Protein AF-A0A094HJJ8-F1 (afdb_monomer_lite)

Radius of gyration: 11.82 Å; chains: 1; bounding box: 24×22×38 Å

Secondary structure (DSSP, 8-state):
-EEEEE-SSPPPHHHHHHHHHHHHHTT--PEEEEE-SSEEEEE---SSTHHHHHHHHHHHHHTTS-SEEEEE------

Structure (mmCIF, N/CA/C/O backbone):
data_AF-A0A094HJJ8-F1
#
_entry.id   AF-A0A094HJJ8-F1
#
loop_
_atom_site.group_PDB
_atom_site.id
_atom_site.type_symbol
_atom_site.label_atom_id
_atom_site.label_alt_id
_atom_site.label_comp_id
_atom_site.label_asym_id
_atom_site.label_entity_id
_atom_site.label_seq_id
_atom_site.pdbx_PDB_ins_code
_atom_site.Cartn_x
_atom_site.Cartn_y
_atom_site.Cartn_z
_atom_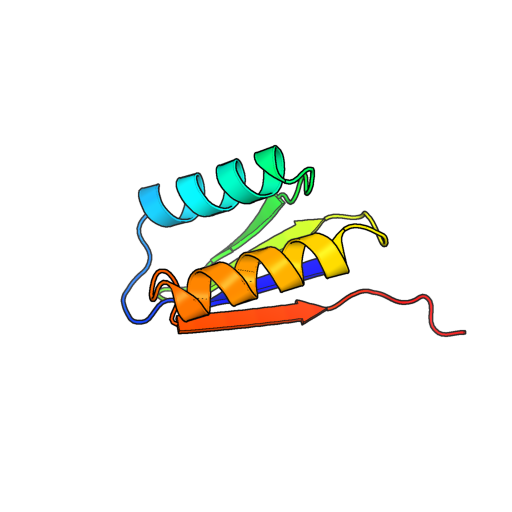site.occupancy
_atom_sit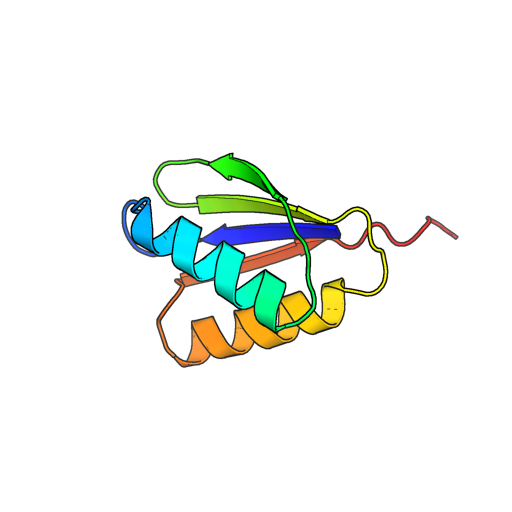e.B_iso_or_equiv
_atom_site.auth_seq_id
_atom_site.auth_comp_id
_atom_site.auth_asym_id
_atom_site.auth_atom_id
_atom_site.pdbx_PDB_model_num
ATOM 1 N N . MET A 1 1 ? 8.667 6.189 -9.124 1.00 89.75 1 MET A N 1
ATOM 2 C CA . MET A 1 1 ? 7.344 5.649 -8.751 1.00 89.75 1 MET A CA 1
ATOM 3 C C . MET A 1 1 ? 6.797 6.405 -7.546 1.00 89.75 1 MET A C 1
ATOM 5 O O . MET A 1 1 ? 7.542 6.644 -6.604 1.00 89.75 1 MET A O 1
ATOM 9 N N . GLN A 1 2 ? 5.499 6.706 -7.548 1.00 93.19 2 GLN A N 1
ATOM 10 C CA . GLN A 1 2 ? 4.727 7.064 -6.357 1.00 93.19 2 GLN A CA 1
ATOM 11 C C . GLN A 1 2 ? 3.672 5.977 -6.096 1.00 93.19 2 GLN A C 1
ATOM 13 O O . GLN A 1 2 ? 2.926 5.612 -7.004 1.00 93.19 2 GLN A O 1
ATOM 18 N N . LEU A 1 3 ? 3.619 5.451 -4.875 1.00 95.12 3 LEU A N 1
ATOM 19 C CA . LEU A 1 3 ? 2.668 4.431 -4.436 1.00 95.12 3 LEU A CA 1
ATOM 20 C C . LEU A 1 3 ? 1.836 4.992 -3.287 1.00 95.12 3 LEU A C 1
ATOM 22 O O . LEU A 1 3 ? 2.385 5.333 -2.247 1.00 95.12 3 LEU A O 1
ATOM 26 N N . THR A 1 4 ? 0.519 5.035 -3.443 1.00 97.25 4 THR A N 1
ATOM 27 C CA . THR A 1 4 ? -0.406 5.363 -2.355 1.00 97.25 4 THR A CA 1
ATOM 28 C C . THR A 1 4 ? -1.189 4.116 -1.975 1.00 97.25 4 THR A C 1
ATOM 30 O O . THR A 1 4 ? -1.778 3.475 -2.842 1.00 97.25 4 THR A O 1
ATOM 33 N N . ILE A 1 5 ? -1.204 3.781 -0.688 1.00 97.56 5 ILE A N 1
ATOM 34 C CA . ILE A 1 5 ? -1.954 2.656 -0.121 1.00 97.56 5 ILE A CA 1
ATOM 35 C C . ILE A 1 5 ? -3.037 3.215 0.794 1.00 97.56 5 ILE A C 1
ATOM 37 O O . ILE A 1 5 ? -2.766 4.093 1.613 1.00 97.56 5 ILE A O 1
ATOM 41 N N . THR A 1 6 ? -4.250 2.687 0.658 1.00 98.12 6 THR A N 1
ATOM 42 C CA . THR A 1 6 ? -5.431 3.080 1.427 1.00 98.12 6 THR A CA 1
ATOM 43 C C . THR A 1 6 ? -5.901 1.916 2.290 1.00 98.12 6 THR A C 1
ATOM 45 O O . THR A 1 6 ? -5.994 0.778 1.827 1.00 98.12 6 THR A O 1
ATOM 48 N N . PHE A 1 7 ? -6.229 2.216 3.541 1.00 97.38 7 PHE A N 1
ATOM 49 C CA . PHE A 1 7 ? -6.762 1.285 4.527 1.00 97.38 7 PHE A CA 1
ATOM 50 C C . PHE A 1 7 ? -8.231 1.611 4.810 1.00 97.38 7 PHE A C 1
ATOM 52 O O . PHE A 1 7 ? -8.681 2.736 4.597 1.00 97.38 7 PHE A O 1
ATOM 59 N N . GLU A 1 8 ? -8.988 0.615 5.270 1.00 95.62 8 GLU A N 1
ATOM 60 C CA . GLU A 1 8 ? -10.413 0.780 5.592 1.00 95.62 8 GLU A CA 1
ATOM 61 C C . GLU A 1 8 ? -10.625 1.648 6.844 1.00 95.62 8 GLU A C 1
ATOM 63 O O . GLU A 1 8 ? -11.601 2.390 6.943 1.00 95.62 8 GLU A O 1
ATOM 68 N N . THR A 1 9 ? -9.683 1.585 7.785 1.00 94.75 9 THR A N 1
ATOM 69 C CA . THR A 1 9 ? -9.699 2.328 9.049 1.00 94.75 9 THR A CA 1
ATOM 70 C C . THR A 1 9 ? -8.472 3.223 9.178 1.00 94.75 9 THR A C 1
ATOM 72 O O . THR A 1 9 ? -7.561 3.177 8.348 1.00 94.75 9 THR A O 1
ATOM 75 N N . SER A 1 10 ? -8.432 4.026 10.243 1.00 96.19 10 SER A N 1
ATOM 76 C CA . SER A 1 10 ? -7.277 4.861 10.563 1.00 96.19 10 SER A CA 1
ATOM 77 C C . SER A 1 10 ? -5.997 4.013 10.656 1.00 96.19 10 SER A C 1
ATOM 79 O O . SER A 1 10 ? -5.991 2.957 11.293 1.00 96.19 10 SER A O 1
ATOM 81 N N . ILE A 1 11 ? -4.936 4.468 9.990 1.00 95.19 11 ILE A N 1
ATOM 82 C CA . ILE A 1 11 ? -3.660 3.762 9.850 1.00 95.19 11 ILE A CA 1
ATOM 83 C C . ILE A 1 11 ? -2.872 3.803 11.156 1.00 95.19 11 ILE A C 1
ATOM 85 O O . ILE A 1 11 ? -2.748 4.856 11.785 1.00 95.19 11 ILE A O 1
ATOM 89 N N . THR A 1 12 ? -2.256 2.676 11.513 1.00 95.38 12 THR A N 1
ATOM 90 C CA . THR A 1 12 ? -1.302 2.580 12.625 1.00 95.38 12 THR A CA 1
ATOM 91 C C . THR A 1 12 ? 0.155 2.638 12.155 1.00 95.38 12 THR A C 1
ATOM 93 O O . THR A 1 12 ? 0.480 2.290 11.019 1.00 95.38 12 THR A O 1
ATOM 96 N N . ASP A 1 13 ? 1.067 3.029 13.047 1.00 95.31 13 ASP A N 1
ATOM 97 C CA . ASP A 1 13 ? 2.511 3.000 12.764 1.00 95.31 13 ASP A CA 1
ATOM 98 C C . ASP A 1 13 ? 3.019 1.586 12.440 1.00 95.31 13 ASP A C 1
ATOM 100 O O . ASP A 1 13 ? 3.888 1.422 11.580 1.00 95.31 13 ASP A O 1
ATOM 104 N N . ASP A 1 14 ? 2.429 0.559 13.058 1.00 96.06 14 ASP A N 1
ATOM 105 C CA . ASP A 1 14 ? 2.741 -0.845 12.774 1.00 96.06 14 ASP A CA 1
ATOM 106 C C . ASP A 1 14 ? 2.367 -1.223 11.336 1.00 96.06 14 ASP A C 1
ATOM 108 O O . ASP A 1 14 ? 3.136 -1.896 10.652 1.00 96.06 14 ASP A O 1
ATOM 112 N N . GLN A 1 15 ? 1.215 -0.754 10.840 1.00 96.12 15 GLN A N 1
ATOM 113 C CA . GLN A 1 15 ? 0.810 -0.983 9.452 1.00 96.12 15 GLN A CA 1
ATOM 114 C C . GLN A 1 15 ? 1.769 -0.307 8.472 1.00 96.12 15 GLN A C 1
ATOM 116 O O . GLN A 1 15 ? 2.134 -0.908 7.464 1.00 96.12 15 GLN A O 1
ATOM 121 N N . VAL A 1 16 ? 2.216 0.916 8.764 1.00 95.50 16 VAL A N 1
ATOM 122 C CA . VAL A 1 16 ? 3.171 1.617 7.893 1.00 95.50 16 VAL A CA 1
ATOM 123 C C . VAL A 1 16 ? 4.541 0.949 7.908 1.00 95.50 16 VAL A C 1
ATOM 125 O O . VAL A 1 16 ? 5.152 0.786 6.851 1.00 95.50 16 VAL A O 1
ATOM 128 N N . THR A 1 17 ? 4.994 0.505 9.080 1.00 96.06 17 THR A N 1
ATOM 129 C CA . THR A 1 17 ? 6.238 -0.259 9.224 1.00 96.06 17 THR A CA 1
ATOM 130 C C . THR A 1 17 ? 6.166 -1.556 8.422 1.00 96.06 17 THR A C 1
ATOM 132 O O . THR A 1 17 ? 7.042 -1.804 7.596 1.00 96.06 17 THR A O 1
ATOM 135 N N . TRP A 1 18 ? 5.075 -2.316 8.562 1.00 96.56 18 TRP A N 1
ATOM 136 C CA . TRP A 1 18 ? 4.841 -3.541 7.796 1.00 96.56 18 TRP A CA 1
ATOM 137 C C . TRP A 1 18 ? 4.864 -3.300 6.282 1.00 96.56 18 TRP A C 1
ATOM 139 O O . TRP A 1 18 ? 5.501 -4.062 5.551 1.00 96.56 18 TRP A O 1
ATOM 149 N N . VAL A 1 19 ? 4.200 -2.244 5.797 1.00 96.38 19 VAL A N 1
ATOM 150 C CA . VAL A 1 19 ? 4.224 -1.896 4.369 1.00 96.38 19 VAL A CA 1
ATOM 151 C C . VAL A 1 19 ? 5.653 -1.612 3.913 1.00 96.38 19 VAL A C 1
ATOM 153 O O . VAL A 1 19 ? 6.089 -2.154 2.898 1.00 96.38 19 VAL A O 1
ATOM 156 N N . LYS A 1 20 ? 6.392 -0.785 4.661 1.00 95.06 20 LYS A N 1
ATOM 157 C CA . LYS A 1 20 ? 7.760 -0.390 4.311 1.00 95.06 20 LYS A CA 1
ATOM 158 C C . LYS A 1 20 ? 8.709 -1.589 4.268 1.00 95.06 20 LYS A C 1
ATOM 160 O O . LYS A 1 20 ? 9.468 -1.726 3.312 1.00 95.06 20 LYS A O 1
ATOM 165 N N . GLU A 1 21 ? 8.647 -2.462 5.270 1.00 95.69 21 GLU A N 1
ATOM 166 C CA . GLU A 1 21 ? 9.447 -3.690 5.322 1.00 95.69 21 GLU A CA 1
ATOM 167 C C . GLU A 1 21 ? 9.086 -4.636 4.178 1.00 95.69 21 GLU A C 1
ATOM 169 O O . GLU A 1 21 ? 9.970 -5.095 3.461 1.00 95.69 21 GLU A O 1
ATOM 174 N N . SER A 1 22 ? 7.792 -4.845 3.926 1.00 96.25 22 SER A N 1
ATOM 175 C CA . SER A 1 22 ? 7.342 -5.740 2.857 1.00 96.25 22 SER A CA 1
ATOM 176 C C . SER A 1 22 ? 7.736 -5.234 1.463 1.00 96.25 22 SER A C 1
ATOM 178 O O . SER A 1 22 ? 8.071 -6.030 0.586 1.00 96.25 22 SER A O 1
ATOM 180 N N . LEU A 1 23 ? 7.719 -3.914 1.241 1.00 94.88 23 LEU A N 1
ATOM 181 C CA . LEU A 1 23 ? 8.229 -3.306 0.009 1.00 94.88 23 LEU A CA 1
ATOM 182 C C . LEU A 1 23 ? 9.740 -3.535 -0.128 1.00 94.88 23 LEU A C 1
ATOM 184 O O . LEU A 1 23 ? 10.195 -3.971 -1.186 1.00 94.88 23 LEU A O 1
ATOM 188 N N . ALA A 1 24 ? 10.511 -3.313 0.940 1.00 93.69 24 ALA A N 1
ATOM 189 C CA . ALA A 1 24 ? 11.956 -3.524 0.933 1.00 93.69 24 ALA A CA 1
ATOM 190 C C . ALA A 1 24 ? 12.334 -4.996 0.682 1.00 93.69 24 ALA A C 1
ATOM 192 O O . ALA A 1 24 ? 13.224 -5.265 -0.127 1.00 93.69 24 ALA A O 1
ATOM 193 N N . GLU A 1 25 ? 11.631 -5.947 1.304 1.00 95.25 25 GLU A N 1
ATOM 194 C CA . GLU A 1 25 ? 11.802 -7.390 1.073 1.00 95.25 25 GLU A CA 1
ATOM 195 C C . GLU A 1 25 ? 11.522 -7.787 -0.382 1.00 95.25 25 GLU A C 1
ATOM 197 O O . GLU A 1 25 ? 12.200 -8.653 -0.936 1.00 95.25 25 GLU A O 1
ATOM 202 N N . ALA A 1 26 ? 10.564 -7.119 -1.030 1.00 93.12 26 ALA A N 1
ATOM 203 C CA . ALA A 1 26 ? 10.259 -7.304 -2.445 1.00 93.12 26 ALA A CA 1
ATOM 204 C C . ALA A 1 26 ? 11.245 -6.584 -3.390 1.00 93.12 26 ALA A C 1
ATOM 206 O O . ALA A 1 26 ? 11.092 -6.658 -4.609 1.00 93.12 26 ALA A O 1
ATOM 207 N N . GLY A 1 27 ? 12.259 -5.888 -2.862 1.00 92.31 27 GLY A N 1
ATOM 208 C CA . GLY A 1 27 ? 13.230 -5.132 -3.656 1.00 92.31 27 GLY A CA 1
ATOM 209 C C . GLY A 1 27 ? 12.732 -3.758 -4.114 1.00 92.31 27 GLY A C 1
ATOM 210 O O . GLY A 1 27 ? 13.248 -3.216 -5.090 1.00 92.31 27 GLY A O 1
ATOM 211 N N . VAL A 1 28 ? 11.738 -3.192 -3.424 1.00 92.50 28 VAL A N 1
ATOM 212 C CA . VAL A 1 28 ? 11.188 -1.850 -3.655 1.00 92.50 28 VAL A CA 1
ATOM 213 C C . VAL A 1 28 ? 11.594 -0.948 -2.478 1.00 92.50 28 VAL A C 1
ATOM 215 O O . VAL A 1 28 ? 10.880 -0.888 -1.477 1.00 92.50 28 VAL A O 1
ATOM 218 N N . PRO A 1 29 ? 12.746 -0.254 -2.538 1.00 89.88 29 PRO A N 1
ATOM 219 C CA . PRO A 1 29 ? 13.252 0.568 -1.438 1.00 89.88 29 PRO A CA 1
ATOM 220 C C . PRO A 1 29 ? 12.527 1.925 -1.367 1.00 89.88 29 PRO A C 1
ATOM 222 O O . PRO A 1 29 ? 13.150 2.980 -1.460 1.00 89.88 29 PRO A O 1
ATOM 225 N N . ALA A 1 30 ? 11.198 1.904 -1.245 1.00 91.31 30 ALA A N 1
ATOM 226 C CA . ALA A 1 30 ? 10.386 3.111 -1.214 1.00 91.31 30 ALA A CA 1
ATOM 227 C C . ALA A 1 30 ? 10.431 3.797 0.162 1.00 91.31 30 ALA A C 1
ATOM 229 O O . ALA A 1 30 ? 10.394 3.150 1.213 1.00 91.31 30 ALA A O 1
ATOM 230 N N . GLU A 1 31 ? 10.464 5.125 0.161 1.00 93.50 31 GLU A N 1
ATOM 231 C CA . GLU A 1 31 ? 10.442 5.951 1.367 1.00 93.50 31 GLU A CA 1
ATOM 232 C C . GLU A 1 31 ? 9.063 6.573 1.577 1.00 93.50 31 GLU A C 1
ATOM 234 O O . GLU A 1 31 ? 8.401 6.970 0.620 1.00 93.50 31 GLU A O 1
ATOM 239 N N . GLU A 1 32 ? 8.617 6.663 2.833 1.00 95.31 32 GLU A N 1
ATOM 240 C CA . GLU A 1 32 ? 7.369 7.350 3.177 1.00 95.31 32 GLU A CA 1
ATOM 241 C C . GLU A 1 32 ? 7.509 8.846 2.861 1.00 95.31 32 GLU A C 1
ATOM 243 O O . GLU A 1 32 ? 8.402 9.519 3.371 1.00 95.31 32 GLU A O 1
ATOM 248 N N . GLN A 1 33 ? 6.612 9.367 2.026 1.00 95.50 33 GLN A N 1
ATOM 249 C CA . GLN A 1 33 ? 6.562 10.777 1.647 1.00 95.50 33 GLN A CA 1
ATOM 250 C C . GLN A 1 33 ? 5.515 11.538 2.460 1.00 95.50 33 GLN A C 1
ATOM 252 O O . GLN A 1 33 ? 5.743 12.672 2.879 1.00 95.50 33 GLN A O 1
ATOM 257 N N . SER A 1 34 ? 4.325 10.957 2.611 1.00 96.06 34 SER A N 1
ATOM 258 C CA . SER A 1 34 ? 3.218 11.599 3.316 1.00 96.06 34 SER A CA 1
ATOM 259 C C . SER A 1 34 ? 2.204 10.583 3.819 1.00 96.06 34 SER A C 1
ATOM 261 O O . SER A 1 34 ? 2.114 9.461 3.317 1.00 96.06 34 SER A O 1
ATOM 263 N N . ARG A 1 35 ? 1.411 11.008 4.801 1.00 95.81 35 ARG A N 1
ATOM 264 C CA . ARG A 1 35 ? 0.391 10.189 5.444 1.00 95.81 35 ARG A CA 1
ATOM 265 C C . ARG A 1 35 ? -0.852 11.020 5.738 1.00 95.81 35 ARG A C 1
ATOM 267 O O . ARG A 1 35 ? -0.753 12.189 6.109 1.00 95.81 35 ARG A O 1
ATOM 274 N N . THR A 1 36 ? -2.014 10.406 5.577 1.00 96.38 36 THR A N 1
ATOM 275 C CA . THR A 1 36 ? -3.316 10.893 6.040 1.00 96.38 36 THR A CA 1
ATOM 276 C C . THR A 1 36 ? -3.877 9.919 7.076 1.00 96.38 36 THR A C 1
ATOM 278 O O . THR A 1 36 ? -3.233 8.933 7.419 1.00 96.38 36 THR A O 1
ATOM 281 N N . GLU A 1 37 ? -5.084 10.169 7.583 1.00 96.94 37 GLU A N 1
ATOM 282 C CA . GLU A 1 37 ? -5.707 9.258 8.545 1.00 96.94 37 GLU A CA 1
ATOM 283 C C . GLU A 1 37 ? -5.822 7.823 8.008 1.00 96.94 37 GLU A C 1
ATOM 285 O O . GLU A 1 37 ? -5.540 6.885 8.741 1.00 96.94 37 GLU A O 1
ATOM 290 N N . THR A 1 38 ? -6.184 7.643 6.736 1.00 97.75 38 THR A N 1
ATOM 291 C CA . THR A 1 38 ? -6.481 6.324 6.145 1.00 97.75 38 THR A CA 1
ATOM 292 C C . THR A 1 38 ? -5.586 5.965 4.961 1.00 97.75 38 THR A C 1
ATOM 294 O O . THR A 1 38 ? -5.793 4.935 4.321 1.00 97.75 38 THR A O 1
ATOM 297 N N . SER A 1 39 ? -4.610 6.802 4.597 1.00 97.38 39 SER A N 1
ATOM 298 C CA . SER A 1 39 ? -3.699 6.514 3.479 1.00 97.38 39 SER A CA 1
ATOM 299 C C . SER A 1 39 ? -2.249 6.887 3.773 1.00 97.38 39 SER A C 1
ATOM 301 O O . SER A 1 39 ? -1.964 7.828 4.507 1.00 97.38 39 SER A O 1
ATOM 303 N N . VAL A 1 40 ? -1.321 6.165 3.156 1.00 97.75 40 VAL A N 1
ATOM 304 C CA . VAL A 1 40 ? 0.119 6.445 3.203 1.00 97.75 40 VAL A CA 1
ATOM 305 C C . VAL A 1 40 ? 0.673 6.450 1.783 1.00 97.75 40 VAL A C 1
ATOM 307 O O . VAL A 1 40 ? 0.285 5.630 0.951 1.00 97.75 40 VAL A O 1
ATOM 310 N N . THR A 1 41 ? 1.547 7.408 1.492 1.00 96.81 41 THR A N 1
ATOM 311 C CA . THR A 1 41 ? 2.194 7.563 0.189 1.00 96.81 41 THR A CA 1
ATOM 312 C C . THR A 1 41 ? 3.690 7.349 0.323 1.00 96.81 41 THR A C 1
ATOM 314 O O . THR A 1 41 ? 4.336 7.976 1.163 1.00 96.81 41 THR A O 1
ATOM 317 N N . PHE A 1 42 ? 4.231 6.504 -0.547 1.00 95.25 42 PHE A N 1
ATOM 318 C CA . PHE A 1 42 ? 5.644 6.197 -0.673 1.00 95.25 42 PHE A CA 1
ATOM 319 C C . PHE A 1 42 ? 6.187 6.653 -2.029 1.00 95.25 42 PHE A C 1
ATOM 321 O O . PHE A 1 42 ? 5.488 6.581 -3.043 1.00 95.25 42 PHE A O 1
ATOM 328 N N . ILE A 1 43 ? 7.451 7.068 -2.056 1.00 93.19 43 ILE A N 1
ATOM 329 C CA . ILE A 1 43 ? 8.202 7.358 -3.279 1.00 93.19 43 ILE A CA 1
ATOM 330 C C . ILE A 1 43 ? 9.366 6.385 -3.397 1.00 93.19 43 ILE A C 1
ATOM 332 O O . ILE A 1 43 ? 10.113 6.170 -2.450 1.00 93.19 43 ILE A O 1
ATOM 336 N N . ASP A 1 44 ? 9.563 5.867 -4.601 1.00 88.81 44 ASP A N 1
ATOM 337 C CA . ASP A 1 44 ? 10.800 5.211 -5.012 1.00 88.81 44 ASP A CA 1
ATOM 338 C C . ASP A 1 44 ? 11.301 5.905 -6.290 1.00 88.81 44 ASP A C 1
ATOM 340 O O . ASP A 1 44 ? 10.552 5.951 -7.268 1.00 88.81 44 ASP A O 1
ATOM 344 N N . PRO A 1 45 ? 12.522 6.466 -6.338 1.00 81.44 45 PRO A N 1
ATOM 345 C CA . PRO A 1 45 ? 13.056 7.084 -7.554 1.00 81.44 45 PRO A CA 1
ATOM 346 C C . PRO A 1 45 ? 13.282 6.080 -8.700 1.00 81.44 45 PRO A C 1
ATOM 348 O O . PRO A 1 45 ? 13.469 6.493 -9.844 1.00 81.44 45 PRO A O 1
ATOM 351 N N . SER A 1 46 ? 13.242 4.772 -8.431 1.00 77.19 46 SER A N 1
ATOM 352 C CA . SER A 1 46 ? 13.313 3.738 -9.458 1.00 77.19 46 SER A CA 1
ATOM 353 C C . SER A 1 46 ? 12.087 3.756 -10.381 1.00 77.19 46 SER A C 1
ATOM 355 O O . SER A 1 46 ? 10.933 3.935 -9.971 1.00 77.19 46 SER A O 1
ATOM 357 N N . THR A 1 47 ? 12.342 3.548 -11.672 1.00 67.06 47 THR A N 1
ATOM 358 C CA . THR A 1 47 ? 11.315 3.412 -12.716 1.00 67.06 47 THR A CA 1
ATOM 359 C C . THR A 1 47 ? 10.942 1.956 -12.987 1.00 67.06 47 THR A C 1
ATOM 361 O O . THR A 1 47 ? 10.011 1.703 -13.744 1.00 67.06 47 THR A O 1
ATOM 364 N N . VAL A 1 48 ? 11.638 0.990 -12.377 1.00 72.38 48 VAL A N 1
ATOM 365 C CA . VAL A 1 48 ? 11.485 -0.448 -12.673 1.00 72.38 48 VAL A CA 1
ATOM 366 C C . VAL A 1 48 ? 10.622 -1.164 -11.627 1.00 72.38 48 VAL A C 1
A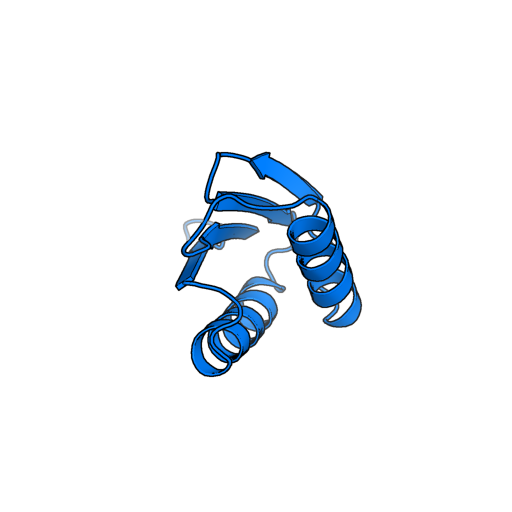TOM 368 O O . VAL A 1 48 ? 10.031 -2.203 -11.901 1.00 72.38 48 VAL A O 1
ATOM 371 N N . THR A 1 49 ? 10.486 -0.590 -10.433 1.00 82.00 49 THR A N 1
ATOM 372 C CA . THR A 1 49 ? 9.860 -1.233 -9.266 1.00 82.00 49 THR A CA 1
ATOM 373 C C . THR A 1 49 ? 8.333 -1.128 -9.227 1.00 82.00 49 THR A C 1
ATOM 375 O O . THR A 1 49 ? 7.698 -1.791 -8.410 1.00 82.00 49 THR A O 1
ATOM 378 N N . TYR A 1 50 ? 7.711 -0.364 -10.136 1.00 86.00 50 TYR A N 1
ATOM 379 C CA . TYR A 1 50 ? 6.260 -0.132 -10.120 1.00 86.00 50 TYR A CA 1
ATOM 380 C C . TYR A 1 50 ? 5.422 -1.388 -10.378 1.00 86.00 50 TYR A C 1
ATOM 382 O O . TYR A 1 50 ? 4.340 -1.516 -9.807 1.00 86.00 50 TYR A O 1
ATOM 390 N N . GLN A 1 51 ? 5.912 -2.320 -11.203 1.00 89.75 51 GLN A N 1
ATOM 391 C CA . GLN A 1 51 ? 5.220 -3.591 -11.446 1.00 89.75 51 GLN A CA 1
ATOM 392 C C . GLN A 1 51 ? 5.240 -4.459 -10.186 1.00 89.75 51 GLN A C 1
ATOM 394 O O . GLN A 1 51 ? 4.194 -4.924 -9.749 1.00 89.75 51 GLN A O 1
ATOM 399 N N . ILE A 1 52 ? 6.408 -4.571 -9.543 1.00 92.44 52 ILE A N 1
ATOM 400 C CA . ILE A 1 52 ? 6.592 -5.326 -8.295 1.00 92.44 52 ILE A CA 1
ATOM 401 C C . ILE A 1 52 ? 5.693 -4.758 -7.190 1.00 92.44 52 ILE A C 1
ATOM 403 O O . ILE A 1 52 ? 4.971 -5.503 -6.530 1.00 92.44 52 ILE A O 1
ATOM 407 N N . ALA A 1 53 ? 5.692 -3.432 -7.020 1.00 92.88 53 ALA A N 1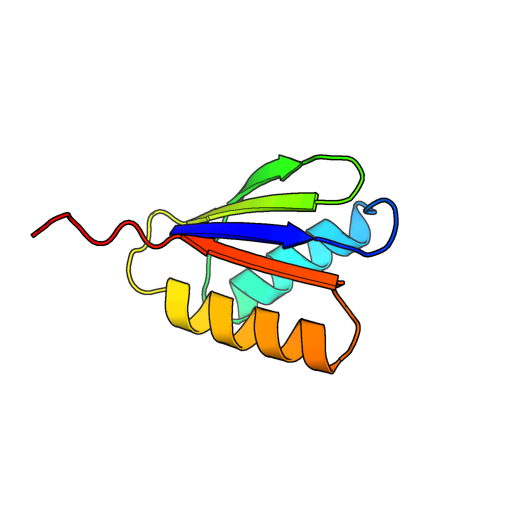
ATOM 408 C CA . ALA A 1 53 ? 4.838 -2.760 -6.047 1.00 92.88 53 ALA A CA 1
ATOM 409 C C . ALA A 1 53 ? 3.345 -2.988 -6.334 1.00 92.88 53 ALA A C 1
ATOM 411 O O . ALA A 1 53 ? 2.574 -3.252 -5.412 1.00 92.88 53 ALA A O 1
ATOM 412 N N . GLY A 1 54 ? 2.936 -2.918 -7.605 1.00 94.25 54 GLY A N 1
ATOM 413 C CA . GLY A 1 54 ? 1.554 -3.147 -8.023 1.00 94.25 54 GLY A CA 1
ATOM 414 C C . GLY A 1 54 ? 1.072 -4.576 -7.764 1.00 94.25 54 GLY A C 1
ATOM 415 O O . GLY A 1 54 ? -0.015 -4.758 -7.214 1.00 94.25 54 GLY A O 1
ATOM 416 N N . ASP A 1 55 ? 1.882 -5.580 -8.104 1.00 95.62 55 ASP A N 1
ATOM 417 C CA . ASP A 1 55 ? 1.562 -6.995 -7.875 1.00 95.62 55 ASP A CA 1
ATOM 418 C C . ASP A 1 55 ? 1.468 -7.313 -6.378 1.00 95.62 55 ASP A C 1
ATOM 420 O O . ASP A 1 55 ? 0.538 -7.991 -5.930 1.00 95.62 55 ASP A O 1
ATOM 424 N N . LEU A 1 56 ? 2.392 -6.763 -5.585 1.00 96.25 56 LEU A N 1
ATOM 425 C CA . LEU A 1 56 ? 2.391 -6.918 -4.136 1.00 96.25 56 LEU A CA 1
ATOM 426 C C . LEU A 1 56 ? 1.142 -6.287 -3.503 1.00 96.25 56 LEU A C 1
ATOM 428 O O . LEU A 1 56 ? 0.470 -6.927 -2.694 1.00 96.25 56 LEU A O 1
ATOM 432 N N . CYS A 1 57 ? 0.777 -5.072 -3.920 1.00 96.62 57 CYS A N 1
ATOM 433 C CA . CYS A 1 57 ? -0.426 -4.411 -3.420 1.00 96.62 57 CYS A CA 1
ATOM 434 C C . CYS A 1 57 ? -1.705 -5.140 -3.841 1.00 96.62 57 CYS A C 1
ATOM 436 O O . CYS A 1 57 ? -2.646 -5.224 -3.053 1.00 96.62 57 CYS A O 1
ATOM 438 N N . ARG A 1 58 ? -1.750 -5.714 -5.050 1.00 97.62 58 ARG A N 1
ATOM 439 C CA . ARG A 1 58 ? -2.892 -6.529 -5.486 1.00 97.62 58 ARG A CA 1
ATOM 440 C C . ARG A 1 58 ? -3.078 -7.753 -4.597 1.00 97.62 58 ARG A C 1
ATOM 442 O O . ARG A 1 58 ? -4.187 -7.985 -4.130 1.00 97.62 58 ARG A O 1
ATOM 449 N N . LYS A 1 59 ? -1.990 -8.452 -4.267 1.00 97.56 59 LYS A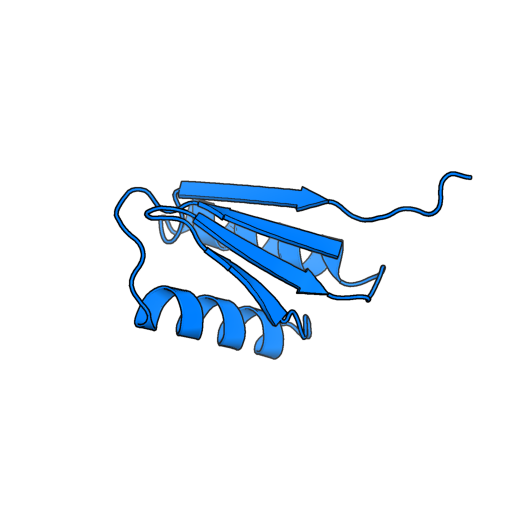 N 1
ATOM 450 C CA . LYS A 1 59 ? -2.024 -9.551 -3.296 1.00 97.56 59 LYS A CA 1
ATOM 451 C C . LYS A 1 59 ? -2.545 -9.096 -1.928 1.00 97.56 59 LYS A C 1
ATOM 453 O O . LYS A 1 59 ? -3.321 -9.808 -1.302 1.00 97.56 59 LYS A O 1
ATOM 458 N N . TRP A 1 60 ? -2.156 -7.913 -1.455 1.00 97.69 60 TRP A N 1
ATOM 459 C CA . TRP A 1 60 ? -2.652 -7.385 -0.178 1.00 97.69 60 TRP A CA 1
ATOM 460 C C . TRP A 1 60 ? -4.142 -7.048 -0.189 1.00 97.69 60 TRP A C 1
ATOM 462 O O . TRP A 1 60 ? -4.789 -7.222 0.842 1.00 97.69 60 TRP A O 1
ATOM 472 N N . VAL A 1 61 ? -4.683 -6.595 -1.324 1.00 97.62 61 VAL A N 1
ATOM 473 C CA . VAL A 1 61 ? -6.133 -6.418 -1.502 1.00 97.62 61 VAL A CA 1
ATOM 474 C C . VAL A 1 61 ? -6.838 -7.773 -1.440 1.00 97.62 61 VAL A C 1
ATOM 476 O O . VAL A 1 61 ? -7.791 -7.919 -0.682 1.00 97.62 61 VAL A O 1
ATOM 479 N N . ASP A 1 62 ? -6.340 -8.781 -2.161 1.00 97.81 62 ASP A N 1
ATOM 480 C CA . ASP A 1 62 ? -6.934 -10.128 -2.173 1.00 97.81 62 ASP A CA 1
ATOM 481 C C . ASP A 1 62 ? -6.909 -10.794 -0.780 1.00 97.81 62 ASP A C 1
ATOM 483 O O . ASP A 1 62 ? -7.787 -11.584 -0.435 1.00 97.81 62 ASP A O 1
ATOM 487 N N . GLU A 1 63 ? -5.916 -10.449 0.044 1.00 97.06 63 GLU A N 1
ATOM 488 C CA . GLU A 1 63 ? -5.785 -10.892 1.436 1.00 97.06 63 GLU A CA 1
ATOM 489 C C . GLU A 1 63 ? -6.527 -9.995 2.449 1.00 97.06 63 GLU A C 1
ATOM 491 O O . GLU A 1 63 ? -6.412 -10.225 3.654 1.00 97.06 63 GLU A O 1
ATOM 496 N N . ASN A 1 64 ? -7.275 -8.979 1.997 1.00 96.00 64 ASN A N 1
ATOM 497 C CA . ASN A 1 64 ? -7.959 -7.981 2.835 1.00 96.00 64 ASN A CA 1
ATOM 498 C C . ASN A 1 64 ? -7.036 -7.265 3.847 1.00 96.00 64 ASN A C 1
ATOM 500 O O . ASN A 1 64 ? -7.467 -6.884 4.934 1.00 96.00 64 ASN A O 1
ATOM 504 N N . ARG A 1 65 ? -5.751 -7.080 3.519 1.00 96.06 65 ARG A N 1
ATOM 505 C CA . ARG A 1 65 ? -4.797 -6.334 4.366 1.00 96.06 65 ARG A CA 1
ATOM 506 C C . ARG A 1 65 ? -4.859 -4.828 4.143 1.00 96.06 65 ARG A C 1
ATOM 508 O O . ARG A 1 65 ? -4.542 -4.059 5.046 1.00 96.06 65 ARG A O 1
ATOM 515 N N . ILE A 1 66 ? -5.229 -4.423 2.932 1.00 97.69 66 ILE A N 1
ATOM 516 C CA . ILE A 1 66 ? -5.428 -3.029 2.529 1.00 97.69 66 ILE A CA 1
ATOM 517 C C . ILE A 1 66 ? -6.768 -2.914 1.804 1.00 97.69 66 ILE A C 1
ATOM 519 O O . ILE A 1 66 ? -7.249 -3.889 1.229 1.00 97.69 66 ILE A O 1
ATOM 523 N N . TYR A 1 67 ? -7.347 -1.717 1.790 1.00 97.69 67 TYR A N 1
ATOM 524 C CA . TYR A 1 67 ? -8.586 -1.448 1.058 1.00 97.69 67 TYR A CA 1
ATOM 525 C C . TYR A 1 67 ? -8.327 -1.228 -0.437 1.00 97.69 67 TYR A C 1
ATOM 527 O O . TYR A 1 67 ? -9.101 -1.653 -1.292 1.00 97.69 67 TYR A O 1
ATOM 535 N N . GLY A 1 68 ? -7.220 -0.566 -0.773 1.00 97.62 68 GLY A N 1
ATOM 536 C CA . GLY A 1 68 ? -6.866 -0.288 -2.157 1.00 97.62 68 GLY A CA 1
ATOM 537 C C . GLY A 1 68 ? -5.522 0.405 -2.293 1.00 97.62 68 GLY A C 1
ATOM 538 O O . GLY A 1 68 ? -4.861 0.724 -1.305 1.00 97.62 68 GLY A O 1
ATOM 539 N N . PHE A 1 69 ? -5.108 0.634 -3.536 1.00 97.81 69 PHE A N 1
ATOM 540 C CA . PHE A 1 69 ? -3.838 1.283 -3.830 1.00 97.81 69 PHE A CA 1
ATOM 541 C C . PHE A 1 69 ? -3.863 2.009 -5.178 1.00 97.81 69 PHE A C 1
ATOM 543 O O . PHE A 1 69 ? -4.684 1.723 -6.049 1.00 97.81 69 PHE A O 1
ATOM 550 N N . THR A 1 70 ? -2.936 2.945 -5.359 1.00 95.81 70 THR A N 1
ATOM 551 C CA . THR A 1 70 ? -2.645 3.620 -6.628 1.00 95.81 70 THR A CA 1
ATOM 552 C C . THR A 1 70 ? -1.139 3.618 -6.847 1.00 95.81 70 THR A C 1
ATOM 554 O O . THR A 1 70 ? -0.391 4.016 -5.958 1.00 95.81 70 THR A O 1
ATOM 557 N N . VAL A 1 71 ? -0.692 3.192 -8.030 1.00 92.62 71 VAL A N 1
ATOM 558 C CA . VAL A 1 71 ? 0.714 3.274 -8.449 1.00 92.62 71 VAL A CA 1
ATOM 559 C C . VAL A 1 71 ? 0.819 4.228 -9.624 1.00 92.62 71 VAL A C 1
ATOM 561 O O . VAL A 1 71 ? 0.154 4.043 -10.640 1.00 92.62 71 VAL A O 1
ATOM 564 N N . ILE A 1 72 ? 1.686 5.224 -9.491 1.00 90.12 72 ILE A N 1
ATOM 565 C CA . ILE A 1 72 ? 2.061 6.143 -10.557 1.00 90.12 72 ILE A CA 1
ATOM 566 C C . ILE A 1 72 ? 3.527 5.862 -10.884 1.00 90.12 72 ILE A C 1
ATOM 568 O O . ILE A 1 72 ? 4.426 6.114 -10.077 1.00 90.12 72 ILE A O 1
ATOM 572 N N . SER A 1 73 ? 3.789 5.305 -12.063 1.00 84.44 73 SER A N 1
ATOM 573 C CA . SER A 1 73 ? 5.130 5.308 -12.632 1.00 84.44 73 SER A CA 1
ATOM 574 C C . SER A 1 73 ? 5.290 6.592 -13.438 1.00 84.44 73 SER A C 1
ATOM 576 O O . SER A 1 73 ? 4.525 6.839 -14.368 1.00 84.44 73 SER A O 1
ATOM 578 N N . ASP A 1 74 ? 6.286 7.412 -13.096 1.00 66.62 74 ASP A N 1
ATOM 579 C CA . ASP A 1 74 ? 6.826 8.367 -14.063 1.00 66.62 74 ASP A CA 1
ATOM 580 C C . ASP A 1 74 ? 7.443 7.529 -15.184 1.00 66.62 74 ASP A C 1
ATOM 582 O O . ASP A 1 74 ? 8.605 7.123 -15.137 1.00 66.62 74 ASP A O 1
ATOM 586 N N . SER A 1 75 ? 6.625 7.175 -16.173 1.00 52.31 75 SER A N 1
ATOM 587 C CA . SER A 1 75 ? 7.164 6.899 -17.493 1.00 52.31 75 SER A CA 1
ATOM 588 C C . SER A 1 75 ? 7.721 8.231 -17.980 1.00 52.31 75 SER A C 1
ATOM 590 O O . SER A 1 75 ? 6.985 9.220 -17.918 1.00 52.31 75 SER A O 1
ATOM 592 N N . PRO A 1 76 ? 8.980 8.318 -18.450 1.00 47.19 76 PRO A N 1
ATOM 593 C CA . PRO A 1 76 ? 9.377 9.505 -19.185 1.00 47.19 76 PRO A CA 1
ATOM 594 C C . PRO A 1 76 ? 8.359 9.669 -20.316 1.00 47.19 76 PRO A C 1
ATOM 596 O O . PRO A 1 76 ? 8.145 8.736 -21.095 1.00 47.19 76 PRO A O 1
ATOM 599 N N . ALA A 1 77 ? 7.668 10.813 -20.335 1.00 44.34 77 ALA A N 1
ATOM 600 C CA . ALA A 1 77 ? 6.860 11.210 -21.475 1.00 44.34 77 ALA A CA 1
ATOM 601 C C . ALA A 1 77 ? 7.762 11.066 -22.706 1.00 44.34 77 ALA A C 1
ATOM 603 O O . ALA A 1 77 ? 8.829 11.681 -22.761 1.00 44.34 77 ALA A O 1
ATOM 604 N N . SER A 1 78 ? 7.399 10.127 -23.582 1.00 42.84 78 SER A N 1
ATOM 605 C CA . SER A 1 78 ? 8.135 9.840 -24.815 1.00 42.84 78 SER A CA 1
ATOM 606 C C . SER A 1 78 ? 8.186 11.062 -25.721 1.00 42.84 78 SER A C 1
ATOM 608 O O . SER A 1 78 ? 7.209 11.846 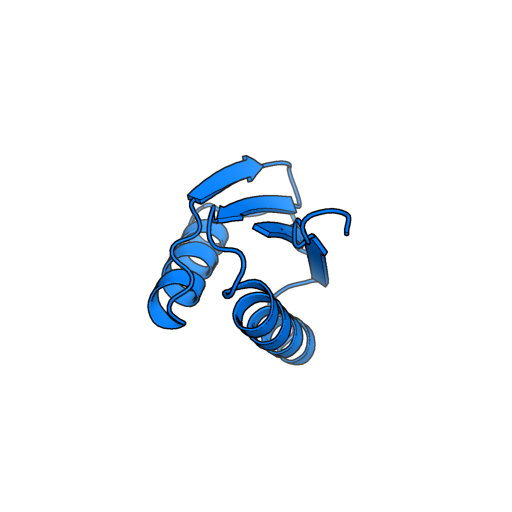-25.699 1.00 42.84 78 SER A O 1
#

Sequence (78 aa):
MQLTITFETSITDDQVTWVKESLAEAGVPAEEQSRTETSVTFIDPSTVTYQIAGDLCRKWVDENRIYGFTVISDSPAS

pLDDT: mean 90.93, std 12.1, range [42.84, 98.12]

Foldseek 3Di:
DKKKFFAPFFDDPVLVVVLCVVCVVLVNNWDWDDDDRGMTMTDDPDLPCQVSSVVVQVVCCVVNVTVHMDGDRPPPPD